Protein AF-A0A2D4JI77-F1 (afdb_monomer_lite)

pLDDT: mean 80.11, std 21.25, range [38.06, 98.5]

Organism: NCBI:txid129467

Secondary structure (DSSP, 8-state):
-PPPPPPPPP--------------------------TT--GGGHHHHHHHHHHHHHHTPPPTTGGGG-SS--HHHHHHHHHHHHHHHHHTT--HHHHHHHHHHHHH-

Structure (mmCIF, N/CA/C/O backbone):
data_AF-A0A2D4JI77-F1
#
_entry.id   AF-A0A2D4JI77-F1
#
loop_
_atom_site.group_PDB
_atom_site.id
_atom_site.type_symbo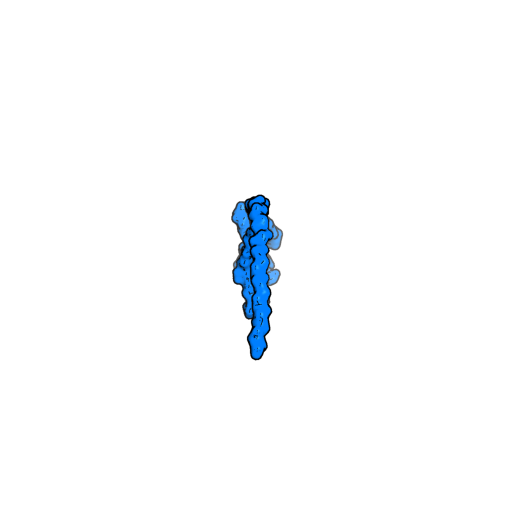l
_atom_site.label_atom_id
_atom_site.label_alt_id
_atom_site.label_comp_id
_atom_site.label_asym_id
_atom_site.label_entity_id
_atom_site.label_seq_id
_atom_site.pdbx_PDB_ins_code
_atom_site.Cartn_x
_atom_site.Cartn_y
_atom_site.Cartn_z
_atom_site.occupancy
_atom_site.B_iso_or_equiv
_atom_site.auth_seq_id
_atom_site.auth_comp_id
_atom_site.auth_asym_id
_atom_site.auth_atom_id
_atom_site.pdbx_PDB_model_num
ATOM 1 N N . SER A 1 1 ? 55.668 15.728 -81.770 1.00 42.06 1 SER A N 1
ATOM 2 C CA . SER A 1 1 ? 56.648 16.671 -81.204 1.00 42.06 1 SER A CA 1
ATOM 3 C C . SER A 1 1 ? 56.294 16.878 -79.742 1.00 42.06 1 SER A C 1
ATOM 5 O O . SER A 1 1 ? 55.214 17.382 -79.463 1.00 42.06 1 SER A O 1
ATOM 7 N N . MET A 1 2 ? 57.091 16.308 -78.834 1.00 47.62 2 MET A N 1
ATOM 8 C CA . MET A 1 2 ? 56.805 16.217 -77.395 1.00 47.62 2 MET A CA 1
ATOM 9 C C . MET A 1 2 ? 57.148 17.535 -76.686 1.00 47.62 2 MET A C 1
ATOM 11 O O . MET A 1 2 ? 58.237 18.067 -76.878 1.00 47.62 2 MET A O 1
ATOM 15 N N . GLY A 1 3 ? 56.218 18.055 -75.879 1.00 53.81 3 GLY A N 1
ATOM 16 C CA . GLY A 1 3 ? 56.403 19.282 -75.101 1.00 53.81 3 GLY A CA 1
ATOM 17 C C . GLY A 1 3 ? 57.449 19.126 -73.993 1.00 53.81 3 GLY A C 1
ATOM 18 O O . GLY A 1 3 ? 57.498 18.110 -73.300 1.00 53.81 3 GLY A O 1
ATOM 19 N N . THR A 1 4 ? 58.291 20.143 -73.831 1.00 53.97 4 THR A N 1
ATOM 20 C CA . THR A 1 4 ? 59.373 20.212 -72.845 1.00 53.97 4 THR A CA 1
ATOM 21 C C . THR A 1 4 ? 58.819 20.478 -71.437 1.00 53.97 4 THR A C 1
ATOM 23 O O . THR A 1 4 ? 58.067 21.427 -71.215 1.00 53.97 4 THR A O 1
ATOM 26 N N . ARG A 1 5 ? 59.168 19.626 -70.460 1.00 51.12 5 ARG A N 1
ATOM 27 C CA . ARG A 1 5 ? 58.792 19.791 -69.042 1.00 51.12 5 ARG A CA 1
ATOM 28 C C . ARG A 1 5 ? 59.751 20.771 -68.350 1.00 51.12 5 ARG A C 1
ATOM 30 O O . ARG A 1 5 ? 60.961 20.657 -68.522 1.00 51.12 5 ARG A O 1
ATOM 37 N N . LYS A 1 6 ? 59.215 21.717 -67.569 1.00 62.09 6 LYS A N 1
ATOM 38 C CA . LYS A 1 6 ? 59.986 22.639 -66.706 1.00 62.09 6 LYS A CA 1
ATOM 39 C C . LYS A 1 6 ? 60.307 21.989 -65.341 1.00 62.09 6 LYS A C 1
ATOM 41 O O . LYS A 1 6 ? 59.539 21.119 -64.926 1.00 62.09 6 LYS A O 1
ATOM 46 N N . PRO A 1 7 ? 61.393 22.383 -64.641 1.00 57.66 7 PRO A N 1
ATOM 47 C CA . PRO A 1 7 ? 61.817 21.758 -63.383 1.00 57.66 7 PRO A CA 1
ATOM 48 C C . PRO A 1 7 ? 60.988 22.247 -62.184 1.00 57.66 7 PRO A C 1
ATOM 50 O O . PRO A 1 7 ? 60.530 23.388 -62.173 1.00 57.66 7 PRO A O 1
ATOM 53 N N . LEU A 1 8 ? 60.821 21.386 -61.176 1.00 49.56 8 LEU A N 1
ATOM 54 C CA . LEU A 1 8 ? 60.133 21.689 -59.915 1.00 49.56 8 LEU A CA 1
ATOM 55 C C . LEU A 1 8 ? 61.035 22.531 -58.997 1.00 49.56 8 LEU A C 1
ATOM 57 O O . LEU A 1 8 ? 62.227 22.251 -58.877 1.00 49.56 8 LEU A O 1
ATOM 61 N N . THR A 1 9 ? 60.469 23.550 -58.351 1.00 61.94 9 THR A N 1
ATOM 62 C CA . THR A 1 9 ? 61.156 24.376 -57.346 1.00 61.94 9 THR A CA 1
ATOM 63 C C . THR A 1 9 ? 61.261 23.642 -56.000 1.00 61.94 9 THR A C 1
ATOM 65 O O . THR A 1 9 ? 60.354 22.872 -55.677 1.00 61.94 9 THR A O 1
ATOM 68 N N . PRO A 1 10 ? 62.318 23.872 -55.196 1.00 46.66 10 PRO A N 1
ATOM 69 C CA . PRO A 1 10 ? 62.451 23.277 -53.865 1.00 46.66 10 PRO A CA 1
ATOM 70 C C . PRO A 1 10 ? 61.354 23.760 -52.905 1.00 46.66 10 PRO A C 1
ATOM 72 O O . PRO A 1 10 ? 60.946 24.919 -52.951 1.00 46.66 10 PRO A O 1
ATOM 75 N N . ILE A 1 11 ? 60.877 22.858 -52.045 1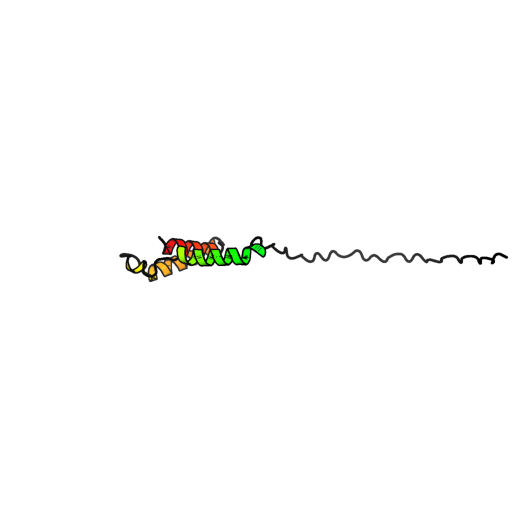.00 53.16 11 ILE A N 1
ATOM 76 C CA . ILE A 1 11 ? 59.955 23.164 -50.946 1.00 53.16 11 ILE A CA 1
ATOM 77 C C . ILE A 1 11 ? 60.797 23.677 -49.774 1.00 53.16 11 ILE A C 1
ATOM 79 O O . ILE A 1 11 ? 61.399 22.881 -49.054 1.00 53.16 11 ILE A O 1
ATOM 83 N N . ASP A 1 12 ? 60.835 24.993 -49.581 1.00 47.41 12 ASP A N 1
ATOM 84 C CA . ASP A 1 12 ? 61.355 25.603 -48.357 1.00 47.41 12 ASP A CA 1
ATOM 85 C C . ASP A 1 12 ? 60.261 25.559 -47.278 1.00 47.41 12 ASP A C 1
ATOM 87 O O . ASP A 1 12 ? 59.450 26.475 -47.148 1.00 47.41 12 ASP A O 1
ATOM 91 N N . ASN A 1 13 ? 60.222 24.467 -46.509 1.00 48.19 13 ASN A N 1
ATOM 92 C CA . ASN A 1 13 ? 59.458 24.398 -45.263 1.00 48.19 13 ASN A CA 1
ATOM 93 C C . ASN A 1 13 ? 60.377 24.797 -44.095 1.00 48.19 13 ASN A C 1
ATOM 95 O O . ASN A 1 13 ? 61.240 23.998 -43.719 1.00 48.19 13 ASN A O 1
ATOM 99 N N . PRO A 1 14 ? 60.208 25.974 -43.470 1.00 44.44 14 PRO A N 1
ATOM 100 C CA . PRO A 1 14 ? 60.835 26.230 -42.182 1.00 44.44 14 PRO A CA 1
ATOM 101 C C . PRO A 1 14 ? 60.161 25.350 -41.116 1.00 44.44 14 PRO A C 1
ATOM 103 O O . PRO A 1 14 ? 58.951 25.428 -40.906 1.00 44.44 14 PRO A O 1
ATOM 106 N N . MET A 1 15 ? 60.946 24.489 -40.456 1.00 46.38 15 MET A N 1
ATOM 107 C CA . MET A 1 15 ? 60.553 23.855 -39.195 1.00 46.38 15 MET A CA 1
ATOM 108 C C . MET A 1 15 ? 60.402 24.954 -38.140 1.00 46.38 15 MET A C 1
ATOM 110 O O . MET A 1 15 ? 61.394 25.368 -37.543 1.00 46.38 15 MET A O 1
ATOM 114 N N . ASP A 1 16 ? 59.173 25.415 -37.913 1.00 41.16 16 ASP A N 1
ATOM 115 C CA . ASP A 1 16 ? 58.822 26.081 -36.664 1.00 41.16 16 ASP A CA 1
ATOM 116 C C . ASP A 1 16 ? 58.409 25.008 -35.652 1.00 41.16 16 ASP A C 1
ATOM 118 O O . ASP A 1 16 ? 57.423 24.281 -35.816 1.00 41.16 16 ASP A O 1
ATOM 122 N N . LEU A 1 17 ? 59.272 24.843 -34.656 1.00 48.84 17 LEU A N 1
ATOM 123 C CA . LEU A 1 17 ? 59.100 23.949 -33.529 1.00 48.84 17 LEU A CA 1
ATOM 124 C C . LEU A 1 17 ? 58.101 24.587 -32.558 1.00 48.84 17 LEU A C 1
ATOM 126 O O . LEU A 1 17 ? 58.243 25.746 -32.192 1.00 48.84 17 LEU A O 1
ATOM 130 N N . SER A 1 18 ? 57.208 23.754 -32.019 1.00 51.75 18 SER A N 1
ATOM 131 C CA . SER A 1 18 ? 56.401 24.014 -30.819 1.00 51.75 18 SER A CA 1
ATOM 132 C C . SER A 1 18 ? 55.015 24.637 -31.033 1.00 51.75 18 SER A C 1
ATOM 134 O O . SER A 1 18 ? 54.659 25.642 -30.421 1.00 51.75 18 SER A O 1
ATOM 136 N N . SER A 1 19 ? 54.160 23.929 -31.777 1.00 50.59 19 SER A N 1
ATOM 137 C CA . SER A 1 19 ? 52.721 23.924 -31.494 1.00 50.59 19 SER A CA 1
ATOM 138 C C . SER A 1 19 ? 52.312 22.537 -31.018 1.00 50.59 19 SER A C 1
ATOM 140 O O . SER A 1 19 ? 52.378 21.549 -31.744 1.00 50.59 19 SER A O 1
ATOM 142 N N . GLY A 1 20 ? 51.945 22.483 -29.750 1.00 38.06 20 GLY A N 1
ATOM 143 C CA . GLY A 1 20 ? 51.521 21.290 -29.048 1.00 38.06 20 GLY A CA 1
ATOM 144 C C . GLY A 1 20 ? 51.360 21.662 -27.591 1.00 38.06 20 GLY A C 1
ATOM 145 O O . GLY A 1 20 ? 52.089 21.164 -26.742 1.00 38.06 20 GLY A O 1
ATOM 146 N N . SER A 1 21 ? 50.469 22.624 -27.322 1.00 47.25 21 SER A N 1
ATOM 147 C CA . SER A 1 21 ? 49.975 22.855 -25.969 1.00 47.25 21 SER A CA 1
ATOM 148 C C . SER A 1 21 ? 49.506 21.498 -25.453 1.00 47.25 21 SER A C 1
ATOM 150 O O . SER A 1 21 ? 48.558 20.923 -25.987 1.00 47.25 21 SER A O 1
ATOM 152 N N . LEU A 1 22 ? 50.268 20.938 -24.514 1.00 41.19 22 LEU A N 1
ATOM 153 C CA . LEU A 1 22 ? 49.941 19.696 -23.841 1.00 41.19 22 LEU A CA 1
ATOM 154 C C . LEU A 1 22 ? 48.605 19.959 -23.158 1.00 41.19 22 LEU A C 1
ATOM 156 O O . LEU A 1 22 ? 48.546 20.727 -22.198 1.00 41.19 22 LEU A O 1
ATOM 160 N N . SER A 1 23 ? 47.539 19.415 -23.740 1.00 44.09 23 SER A N 1
ATOM 161 C CA . SER A 1 23 ? 46.173 19.585 -23.276 1.00 44.09 23 SER A CA 1
ATOM 162 C C . SER A 1 23 ? 46.139 19.294 -21.783 1.00 44.09 23 SER A C 1
ATOM 164 O O . SER A 1 23 ? 46.312 18.144 -21.369 1.00 44.09 23 SER A O 1
ATOM 166 N N . ILE A 1 24 ? 45.949 20.342 -20.981 1.00 48.25 24 ILE A N 1
ATOM 167 C CA . ILE A 1 24 ? 45.508 20.184 -19.603 1.00 48.25 24 ILE A CA 1
ATOM 168 C C . ILE A 1 24 ? 44.266 19.311 -19.698 1.00 48.25 24 ILE A C 1
ATOM 170 O O . ILE A 1 24 ? 43.340 19.637 -20.439 1.00 48.25 24 ILE A O 1
ATOM 174 N N . MET A 1 25 ? 44.314 18.158 -19.038 1.00 45.84 25 MET A N 1
ATOM 175 C CA . MET A 1 25 ? 43.168 17.284 -18.868 1.00 45.84 25 MET A CA 1
ATOM 176 C C . MET A 1 25 ? 42.069 18.120 -18.216 1.00 45.84 25 MET A C 1
ATOM 178 O O . MET A 1 25 ? 42.057 18.290 -16.999 1.00 45.84 25 MET A O 1
ATOM 182 N N . ASP A 1 26 ? 41.165 18.663 -19.026 1.00 48.25 26 ASP A N 1
ATOM 183 C CA . ASP A 1 26 ? 39.836 18.975 -18.546 1.00 48.25 26 ASP A CA 1
ATOM 184 C C . ASP A 1 26 ? 39.165 17.625 -18.336 1.00 48.25 26 ASP A C 1
ATOM 186 O O . ASP A 1 26 ? 38.576 17.028 -19.236 1.00 48.25 26 ASP A O 1
ATOM 190 N N . MET A 1 27 ? 39.359 17.094 -17.133 1.00 49.78 27 MET A N 1
ATOM 191 C CA . MET A 1 27 ? 38.558 16.014 -16.594 1.00 49.78 27 MET A CA 1
ATOM 192 C C . MET A 1 27 ? 37.191 16.615 -16.267 1.00 49.78 27 MET A C 1
ATOM 194 O O . MET A 1 27 ? 36.811 16.740 -15.102 1.00 49.78 27 MET A O 1
ATOM 198 N N . SER A 1 28 ? 36.473 17.045 -17.306 1.00 53.31 28 SER A N 1
ATOM 199 C CA . SER A 1 28 ? 35.040 17.237 -17.216 1.00 53.31 28 SER A CA 1
ATOM 200 C C . SER A 1 28 ? 34.503 15.889 -16.762 1.00 53.31 28 SER A C 1
ATOM 202 O O . SER A 1 28 ? 34.621 14.891 -17.469 1.00 53.31 28 SER A O 1
ATOM 204 N N . ILE A 1 29 ? 34.029 15.850 -15.519 1.00 55.75 29 ILE A N 1
ATOM 205 C CA . ILE A 1 29 ? 33.315 14.717 -14.952 1.00 55.75 29 ILE A CA 1
ATOM 206 C C . ILE A 1 29 ? 32.147 14.498 -15.906 1.00 55.75 29 ILE A C 1
ATOM 208 O O . ILE A 1 29 ? 31.162 15.238 -15.861 1.00 55.75 29 ILE A O 1
ATOM 212 N N . GLU A 1 30 ? 32.283 13.541 -16.824 1.00 57.53 30 GLU A N 1
ATOM 213 C CA . GLU A 1 30 ? 31.141 12.997 -17.532 1.00 57.53 30 GLU A CA 1
ATOM 214 C C . GLU A 1 30 ? 30.240 12.496 -16.417 1.00 57.53 30 GLU A C 1
ATOM 216 O O . GLU A 1 30 ? 30.562 11.532 -15.722 1.00 57.53 30 GLU A O 1
ATOM 221 N N . ALA A 1 31 ? 29.175 13.252 -16.147 1.00 59.22 31 ALA A N 1
ATOM 222 C CA . ALA A 1 31 ? 28.130 12.808 -15.257 1.00 59.22 31 ALA A CA 1
ATOM 223 C C . ALA A 1 31 ? 27.760 11.420 -15.760 1.00 59.22 31 ALA A C 1
ATOM 225 O O . ALA A 1 31 ? 27.275 11.305 -16.887 1.00 59.22 31 ALA A O 1
ATOM 226 N N . GLU A 1 32 ? 28.073 10.387 -14.975 1.00 58.19 32 GLU A N 1
ATOM 227 C CA . GLU A 1 32 ? 27.680 9.022 -15.273 1.00 58.19 32 GLU A CA 1
ATOM 228 C C . GLU A 1 32 ? 26.178 9.078 -15.533 1.00 58.19 32 GLU A C 1
ATOM 230 O O . GLU A 1 32 ? 25.371 9.227 -14.609 1.00 58.19 32 GLU A O 1
ATOM 235 N N . GLN A 1 33 ? 25.789 9.053 -16.809 1.00 60.47 33 GLN A N 1
ATOM 236 C CA . GLN A 1 33 ? 24.398 8.922 -17.178 1.00 60.47 33 GLN A CA 1
ATOM 237 C C . GLN A 1 33 ? 24.035 7.525 -16.726 1.00 60.47 33 GLN A C 1
ATOM 239 O O . GLN A 1 33 ? 24.307 6.539 -17.409 1.00 60.47 33 GLN A O 1
ATOM 244 N N . LYS A 1 34 ? 23.491 7.443 -15.514 1.00 61.22 34 LYS A N 1
ATOM 245 C CA . LYS A 1 34 ? 22.970 6.222 -14.933 1.00 61.22 34 LYS A CA 1
ATOM 246 C C . LYS A 1 34 ? 21.888 5.747 -15.892 1.00 61.22 34 LYS A C 1
ATOM 248 O O . LYS A 1 34 ? 20.779 6.279 -15.878 1.00 61.22 34 LYS A O 1
ATOM 253 N N . ILE A 1 35 ? 22.251 4.830 -16.789 1.00 63.75 35 ILE A N 1
ATOM 254 C CA . ILE A 1 35 ? 21.341 4.271 -17.784 1.00 63.75 35 ILE A CA 1
ATOM 255 C C . ILE A 1 35 ? 20.158 3.736 -16.989 1.00 63.75 35 ILE A C 1
ATOM 257 O O . ILE A 1 35 ? 20.304 2.814 -16.183 1.00 63.75 35 ILE A O 1
ATOM 261 N N . ASN A 1 36 ? 19.001 4.379 -17.145 1.00 68.56 36 ASN A N 1
ATOM 262 C CA . ASN A 1 36 ? 17.797 3.940 -16.472 1.00 68.56 36 ASN A CA 1
ATOM 263 C C . ASN A 1 36 ? 17.378 2.631 -17.137 1.00 68.56 36 ASN A C 1
ATOM 265 O O . ASN A 1 36 ? 16.771 2.641 -18.203 1.00 68.56 36 ASN A O 1
ATOM 269 N N . VAL A 1 37 ? 17.731 1.510 -16.509 1.00 67.00 37 VAL A N 1
ATOM 270 C CA . VAL A 1 37 ? 17.446 0.152 -16.998 1.00 67.00 37 VAL A CA 1
ATOM 271 C C . VAL A 1 37 ? 15.938 -0.074 -17.189 1.00 67.00 37 VAL A C 1
ATOM 273 O O . VAL A 1 37 ? 15.535 -0.942 -17.954 1.00 67.00 37 VAL A O 1
ATOM 276 N N . ASN A 1 38 ? 15.100 0.750 -16.549 1.00 68.50 38 ASN A N 1
ATOM 277 C CA . ASN A 1 38 ? 13.644 0.711 -16.676 1.00 68.50 38 ASN A CA 1
ATOM 278 C C . ASN A 1 38 ? 13.120 1.489 -17.896 1.00 68.50 38 ASN A C 1
ATOM 280 O O . ASN A 1 38 ? 11.929 1.431 -18.194 1.00 68.50 38 ASN A O 1
ATOM 284 N N . HIS A 1 39 ? 13.974 2.227 -18.608 1.00 74.62 39 HIS A N 1
ATOM 285 C CA . HIS A 1 39 ? 13.600 2.925 -19.832 1.00 74.62 39 HIS A CA 1
ATOM 286 C C . HIS A 1 39 ? 13.741 1.984 -21.033 1.00 74.62 39 HIS A C 1
ATOM 288 O O . HIS A 1 39 ? 14.727 2.025 -21.773 1.00 74.62 39 HIS A O 1
ATOM 294 N N . VAL A 1 40 ? 12.737 1.126 -21.215 1.00 82.56 40 VAL A N 1
ATOM 295 C CA . VAL A 1 40 ? 12.653 0.218 -22.363 1.00 82.56 40 VAL A CA 1
ATOM 296 C C . VAL A 1 40 ? 11.450 0.622 -23.220 1.00 82.56 40 VAL A C 1
ATOM 298 O O . VAL A 1 40 ? 10.325 0.260 -22.874 1.00 82.56 40 VAL A O 1
ATOM 301 N N . PRO A 1 41 ? 11.657 1.403 -24.301 1.00 84.94 41 PRO A N 1
ATOM 302 C CA . PRO A 1 41 ? 10.576 2.055 -25.043 1.00 84.94 41 PRO A CA 1
ATOM 303 C C . PRO A 1 41 ? 9.555 1.067 -25.610 1.00 84.94 41 PRO A C 1
ATOM 305 O O . PRO A 1 41 ? 8.363 1.363 -25.623 1.00 84.94 41 PRO A O 1
ATOM 308 N N . ASP A 1 42 ? 10.011 -0.128 -25.981 1.00 90.62 42 ASP A N 1
ATOM 309 C CA . ASP A 1 42 ? 9.180 -1.172 -26.581 1.00 90.62 42 ASP A CA 1
ATOM 310 C C . ASP A 1 42 ? 8.116 -1.732 -25.622 1.00 90.62 42 ASP A C 1
ATOM 312 O O . ASP A 1 42 ? 7.083 -2.213 -26.074 1.00 90.62 42 ASP A O 1
ATOM 316 N N . TYR A 1 43 ? 8.338 -1.654 -24.303 1.00 91.44 43 TYR A N 1
ATOM 317 C CA . TYR A 1 43 ? 7.423 -2.215 -23.299 1.00 91.44 43 TYR A CA 1
ATOM 318 C C . TYR A 1 43 ? 6.622 -1.159 -22.544 1.00 91.44 43 TYR A C 1
ATOM 320 O O . TYR A 1 43 ? 5.856 -1.514 -21.651 1.00 91.44 43 TYR A O 1
ATOM 328 N N . ILE A 1 44 ? 6.784 0.131 -22.857 1.00 92.12 44 ILE A N 1
ATOM 329 C CA . ILE A 1 44 ? 6.146 1.210 -22.092 1.00 92.12 44 ILE A CA 1
ATOM 330 C C . ILE A 1 44 ? 4.625 1.008 -22.029 1.00 92.12 44 ILE A C 1
ATOM 332 O O . ILE A 1 44 ? 4.053 1.016 -20.939 1.00 92.12 44 ILE A O 1
ATOM 336 N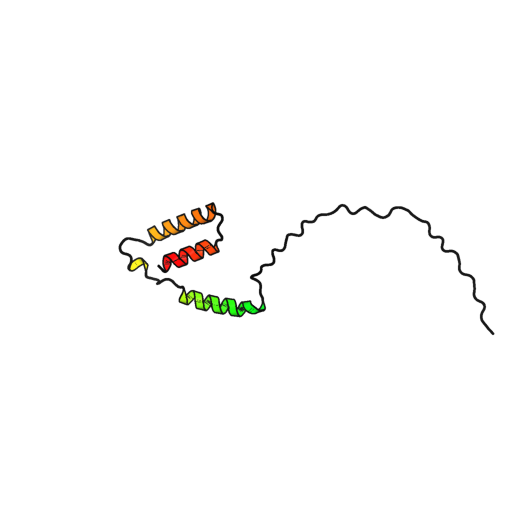 N . GLU A 1 45 ? 3.974 0.777 -23.170 1.00 94.25 45 GLU A N 1
ATOM 337 C CA . GLU A 1 45 ? 2.517 0.596 -23.235 1.00 94.25 45 GLU A CA 1
ATOM 338 C C . GLU A 1 45 ? 2.046 -0.641 -22.460 1.00 94.25 45 GLU A C 1
ATOM 340 O O . GLU A 1 45 ? 1.091 -0.558 -21.682 1.00 94.25 45 GLU A O 1
ATOM 345 N N . ASP A 1 46 ? 2.746 -1.766 -22.617 1.00 95.38 46 ASP A N 1
ATOM 346 C CA . ASP A 1 46 ? 2.416 -3.024 -21.946 1.00 95.38 46 ASP A CA 1
ATOM 347 C C . ASP A 1 46 ? 2.609 -2.931 -20.431 1.00 95.38 46 ASP A C 1
ATOM 349 O O . ASP A 1 46 ? 1.745 -3.370 -19.666 1.00 95.38 46 ASP A O 1
ATOM 353 N N . ILE A 1 47 ? 3.702 -2.303 -19.984 1.00 94.06 47 ILE A N 1
ATOM 354 C CA . ILE A 1 47 ? 3.973 -2.042 -18.568 1.00 94.06 47 ILE A CA 1
ATOM 355 C C . ILE A 1 47 ? 2.876 -1.147 -17.997 1.00 94.06 47 ILE A C 1
ATOM 357 O O . I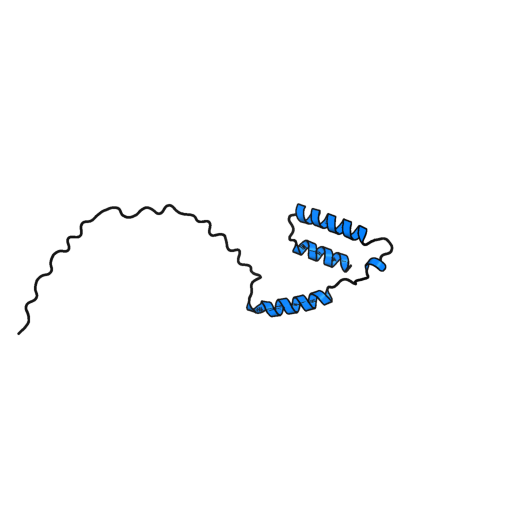LE A 1 47 ? 2.291 -1.491 -16.970 1.00 94.06 47 ILE A O 1
ATOM 361 N N . TYR A 1 48 ? 2.543 -0.032 -18.656 1.00 94.38 48 TYR A N 1
ATOM 362 C CA . TYR A 1 48 ? 1.481 0.855 -18.180 1.00 94.38 48 TYR A CA 1
ATOM 363 C C . TYR A 1 48 ? 0.138 0.134 -18.096 1.00 94.38 48 TYR A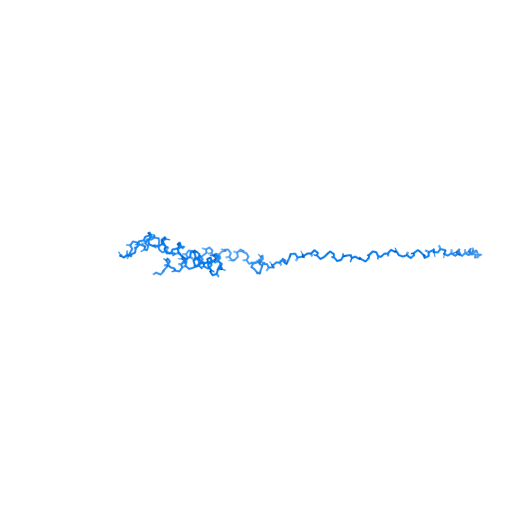 C 1
ATOM 365 O O . TYR A 1 48 ? -0.540 0.224 -17.070 1.00 94.38 48 TYR A O 1
ATOM 373 N N . LYS A 1 49 ? -0.241 -0.613 -19.136 1.00 96.75 49 LYS A N 1
ATOM 374 C CA . LYS A 1 49 ? -1.481 -1.392 -19.141 1.00 96.75 49 LYS A CA 1
ATOM 375 C C . LYS A 1 49 ? -1.512 -2.390 -17.983 1.00 96.75 49 LYS A C 1
ATOM 377 O O . LYS A 1 49 ? -2.485 -2.416 -17.229 1.00 96.75 49 LYS A O 1
ATOM 382 N N . TYR A 1 50 ? -0.437 -3.154 -17.801 1.00 96.31 50 TYR A N 1
ATOM 383 C CA . TYR A 1 50 ? -0.314 -4.116 -16.712 1.00 96.31 50 TYR A CA 1
ATOM 384 C C . TYR A 1 50 ? -0.412 -3.445 -15.335 1.00 96.31 50 TYR A C 1
ATOM 386 O O . TYR A 1 50 ? -1.172 -3.904 -14.481 1.00 96.31 50 TYR A O 1
ATOM 394 N N . LEU A 1 51 ? 0.289 -2.328 -15.121 1.00 95.44 51 LEU A N 1
ATOM 395 C CA . LEU A 1 51 ? 0.241 -1.588 -13.859 1.00 95.44 51 LEU A CA 1
ATOM 396 C C . LEU A 1 51 ? -1.179 -1.100 -13.548 1.00 95.44 51 LEU A C 1
ATOM 398 O O . LEU A 1 51 ? -1.648 -1.300 -12.429 1.00 95.44 51 LEU A O 1
ATOM 402 N N . ARG A 1 52 ? -1.912 -0.571 -14.536 1.00 96.44 52 ARG A N 1
ATOM 403 C CA . ARG A 1 52 ? -3.315 -0.151 -14.349 1.00 96.44 52 ARG A CA 1
ATOM 404 C C . ARG A 1 52 ? -4.240 -1.312 -13.990 1.00 96.44 52 ARG A C 1
ATOM 406 O O . ARG A 1 52 ? -5.137 -1.148 -13.163 1.00 96.44 52 ARG A O 1
ATOM 413 N N . GLU A 1 53 ? -4.033 -2.490 -14.574 1.00 97.56 53 GLU A N 1
ATOM 414 C CA . GLU A 1 53 ? -4.780 -3.693 -14.190 1.00 97.56 53 GLU A CA 1
ATOM 415 C C . GLU A 1 53 ? -4.445 -4.140 -12.758 1.00 97.56 53 GLU A C 1
ATOM 417 O O . GLU A 1 53 ? -5.334 -4.520 -11.986 1.00 97.56 53 GLU A O 1
ATOM 422 N N . MET A 1 54 ? -3.164 -4.088 -12.388 1.00 96.81 54 MET A N 1
ATOM 423 C CA . MET A 1 54 ? -2.685 -4.491 -11.068 1.00 96.81 54 MET A CA 1
ATOM 424 C C . MET A 1 54 ? -3.111 -3.530 -9.959 1.00 96.81 54 MET A C 1
ATOM 426 O O . MET A 1 54 ? -3.449 -3.996 -8.873 1.00 96.81 54 MET A O 1
ATOM 430 N N . GLU A 1 55 ? -3.187 -2.225 -10.223 1.00 94.94 55 GLU A N 1
ATOM 431 C CA . GLU A 1 55 ? -3.708 -1.221 -9.283 1.00 94.94 55 GLU A CA 1
ATOM 432 C C . GLU A 1 55 ? -5.103 -1.589 -8.768 1.00 94.94 55 GLU A C 1
ATOM 434 O O . GLU A 1 55 ? -5.392 -1.458 -7.578 1.00 94.94 55 GLU A O 1
ATOM 439 N N . VAL A 1 56 ? -5.971 -2.091 -9.650 1.00 95.06 56 VAL A N 1
ATOM 440 C CA . VAL A 1 56 ? -7.332 -2.502 -9.281 1.00 95.06 56 VAL A CA 1
ATOM 441 C C . VAL A 1 56 ? -7.310 -3.786 -8.452 1.00 95.06 56 VAL A C 1
ATOM 443 O O . VAL A 1 56 ? -8.004 -3.874 -7.438 1.00 95.06 56 VAL A O 1
ATOM 446 N N . LYS A 1 57 ? -6.497 -4.774 -8.849 1.00 93.81 57 LYS A N 1
ATOM 447 C CA . LYS A 1 57 ? -6.377 -6.072 -8.154 1.00 93.81 57 LYS A CA 1
ATOM 448 C C . LYS A 1 57 ? -5.743 -5.940 -6.766 1.00 93.81 57 LYS A C 1
ATOM 450 O O . LYS A 1 57 ? -6.126 -6.656 -5.844 1.00 93.81 57 LYS A O 1
ATOM 455 N N . CYS A 1 58 ? -4.797 -5.018 -6.610 1.00 92.56 58 CYS A N 1
ATOM 456 C CA . CYS A 1 58 ? -4.057 -4.768 -5.372 1.00 92.56 58 CYS A CA 1
ATOM 457 C C . CYS A 1 58 ? -4.656 -3.629 -4.532 1.00 92.56 58 CYS A C 1
ATOM 459 O O . CYS A 1 58 ? -3.993 -3.113 -3.630 1.00 92.56 58 CYS A O 1
ATOM 461 N N . LYS A 1 59 ? -5.900 -3.220 -4.803 1.00 94.00 59 LYS A N 1
ATOM 462 C CA . LYS A 1 59 ? -6.560 -2.155 -4.050 1.00 94.00 59 LYS A CA 1
ATOM 463 C C . LYS A 1 59 ? -7.053 -2.665 -2.686 1.00 94.00 59 LYS A C 1
ATOM 465 O O . LYS A 1 59 ? -7.771 -3.668 -2.639 1.00 94.00 59 LYS A O 1
ATOM 470 N N . PRO A 1 60 ? -6.747 -1.976 -1.572 1.00 93.62 60 PRO A N 1
ATOM 471 C CA . PRO A 1 60 ? -7.318 -2.316 -0.274 1.00 93.62 60 PRO A CA 1
ATOM 472 C C . PRO A 1 60 ? -8.833 -2.060 -0.240 1.00 93.62 60 PRO A C 1
ATOM 474 O O . PRO A 1 60 ? -9.379 -1.234 -0.981 1.00 93.62 60 PRO A O 1
ATOM 477 N N . LYS A 1 61 ? -9.548 -2.765 0.643 1.00 93.94 61 LYS A N 1
ATOM 478 C CA . LYS A 1 61 ? -11.004 -2.598 0.788 1.00 93.94 61 LYS A CA 1
ATOM 479 C C . LYS A 1 61 ? -11.296 -1.224 1.399 1.00 93.94 61 LYS A C 1
ATOM 481 O O . LYS A 1 61 ? -10.994 -1.011 2.560 1.00 93.94 61 LYS A O 1
ATOM 486 N N . VAL A 1 62 ? -11.975 -0.330 0.677 1.00 90.56 62 VAL A N 1
ATOM 487 C CA . VAL A 1 62 ? -12.226 1.079 1.083 1.00 90.56 62 VAL A CA 1
ATOM 488 C C . VAL A 1 62 ? -12.805 1.243 2.504 1.00 90.56 62 VAL A C 1
ATOM 490 O O . VAL A 1 62 ? -12.594 2.262 3.149 1.00 90.56 62 VAL A O 1
ATOM 493 N N . GLY A 1 63 ? -13.527 0.243 3.018 1.00 91.50 63 GLY A N 1
ATOM 494 C CA . GLY A 1 63 ? -14.098 0.246 4.367 1.00 91.50 63 GLY A CA 1
ATOM 495 C C . GLY A 1 63 ? -13.432 -0.704 5.364 1.00 91.50 63 GLY A C 1
ATOM 496 O O . GLY A 1 63 ? -14.095 -1.051 6.340 1.00 91.50 63 GLY A O 1
ATOM 497 N N . TYR A 1 64 ? -12.201 -1.180 5.132 1.00 94.31 64 TYR A N 1
ATOM 498 C CA . TYR A 1 64 ? -11.569 -2.183 6.004 1.00 94.31 64 TYR A CA 1
ATOM 499 C C . TYR A 1 64 ? -11.487 -1.704 7.460 1.00 94.31 64 TYR A C 1
ATOM 501 O O . TYR A 1 64 ? -11.807 -2.468 8.365 1.00 94.31 64 TYR A O 1
ATOM 509 N N . MET A 1 65 ? -11.200 -0.415 7.678 1.00 95.75 65 MET A N 1
ATOM 510 C CA . MET A 1 65 ? -11.089 0.167 9.018 1.00 95.75 65 MET A CA 1
ATOM 511 C C . MET A 1 65 ? -12.404 0.113 9.810 1.00 95.75 65 MET A C 1
ATOM 513 O O . MET A 1 65 ? -12.386 0.069 11.030 1.00 95.75 65 MET A O 1
ATOM 517 N N . LYS A 1 66 ? -13.568 0.048 9.145 1.00 93.50 66 LYS A N 1
ATOM 518 C CA . LYS A 1 66 ? -14.865 -0.099 9.838 1.00 93.50 66 LYS A CA 1
ATOM 519 C C . LYS A 1 66 ? -15.060 -1.486 10.457 1.00 93.50 66 LYS A C 1
ATOM 521 O O . LYS A 1 66 ? -15.953 -1.657 11.276 1.00 93.50 66 LYS A O 1
ATOM 526 N N . LYS A 1 67 ? -14.292 -2.484 10.008 1.00 92.75 67 LYS A N 1
ATOM 527 C CA . LYS A 1 67 ? -14.347 -3.865 10.511 1.00 92.75 67 LYS A CA 1
ATOM 528 C C . LYS A 1 67 ? -13.343 -4.125 11.628 1.00 92.75 67 LYS A C 1
ATOM 530 O O . LYS A 1 67 ? -13.371 -5.203 12.209 1.00 92.75 67 LYS A O 1
ATOM 535 N N . GLN A 1 68 ? -12.454 -3.173 11.879 1.00 94.75 68 GLN A N 1
ATOM 536 C CA . GLN A 1 6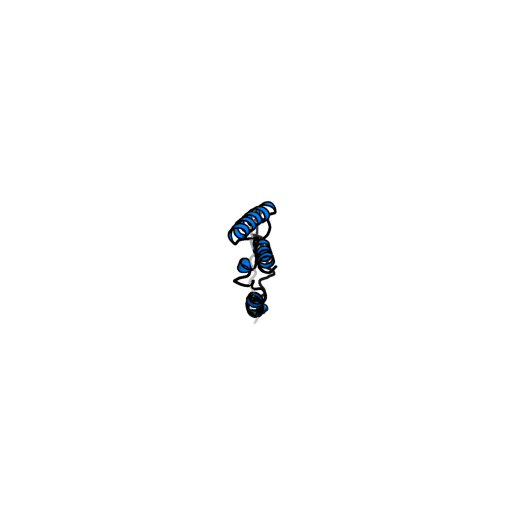8 ? -11.422 -3.281 12.889 1.00 94.75 68 GLN A CA 1
ATOM 537 C C . GLN A 1 68 ? -11.979 -2.764 14.225 1.00 94.75 68 GLN A C 1
ATOM 539 O O . GLN A 1 68 ? -12.350 -1.593 14.292 1.00 94.75 68 GLN A O 1
ATOM 544 N N . PRO A 1 69 ? -12.097 -3.607 15.267 1.00 93.88 69 PRO A N 1
ATOM 545 C CA . PRO A 1 69 ? -12.708 -3.200 16.534 1.00 93.88 69 PRO A CA 1
ATOM 546 C C . PRO A 1 69 ? -11.792 -2.311 17.386 1.00 93.88 69 PRO A C 1
ATOM 548 O O . PRO A 1 69 ? -12.286 -1.426 18.080 1.00 93.88 69 PRO A O 1
ATOM 551 N N . ASP A 1 70 ? -10.474 -2.515 17.297 1.00 96.12 70 ASP A N 1
ATOM 552 C CA . ASP A 1 70 ? -9.508 -1.948 18.249 1.00 96.12 70 ASP A CA 1
ATOM 553 C C . ASP A 1 70 ? -8.593 -0.873 17.644 1.00 96.12 70 ASP A C 1
ATOM 555 O O . ASP A 1 70 ? -7.875 -0.186 18.369 1.00 96.12 70 ASP A O 1
ATOM 559 N N . ILE A 1 71 ? -8.605 -0.713 16.316 1.00 96.69 71 ILE A N 1
ATOM 560 C CA . ILE A 1 71 ? -7.740 0.238 15.609 1.00 96.69 71 ILE A CA 1
ATOM 561 C C . ILE A 1 71 ? -8.544 1.268 14.820 1.00 96.69 71 ILE A C 1
ATOM 563 O O . ILE A 1 71 ? -9.649 1.014 14.346 1.00 96.69 71 ILE A O 1
ATOM 567 N N . THR A 1 72 ? -7.969 2.463 14.681 1.00 96.75 72 THR A N 1
ATOM 568 C CA . THR A 1 72 ? -8.617 3.615 14.040 1.00 96.75 72 THR A CA 1
ATOM 569 C C . THR A 1 72 ? -7.775 4.174 12.896 1.00 96.75 72 THR A C 1
ATOM 571 O O . THR A 1 72 ? -6.562 3.972 12.831 1.00 96.75 72 THR A O 1
ATOM 574 N N . ASN A 1 73 ? -8.397 4.974 12.022 1.00 96.62 73 ASN A N 1
ATOM 575 C CA . ASN A 1 73 ? -7.673 5.713 10.979 1.00 96.62 73 ASN A CA 1
ATOM 576 C C . ASN A 1 73 ? -6.565 6.614 11.551 1.00 96.62 73 ASN A C 1
ATOM 578 O O . ASN A 1 73 ? -5.539 6.793 10.903 1.00 96.62 73 ASN A O 1
ATOM 582 N N . ASN A 1 74 ? -6.748 7.151 12.763 1.00 97.81 74 ASN A N 1
ATOM 583 C CA . ASN A 1 74 ? -5.736 7.974 13.420 1.00 97.81 74 ASN A CA 1
ATOM 584 C C . ASN A 1 74 ? -4.508 7.147 13.833 1.00 97.81 74 ASN A C 1
ATOM 586 O O . ASN A 1 74 ? -3.382 7.565 13.598 1.00 97.81 74 ASN A O 1
ATOM 590 N N . MET A 1 75 ? -4.715 5.943 14.378 1.00 98.00 75 MET A N 1
ATOM 591 C CA . MET A 1 75 ? -3.613 5.024 14.701 1.00 98.00 75 MET A CA 1
ATOM 592 C C . MET A 1 75 ? -2.837 4.611 13.448 1.00 98.00 75 MET A C 1
ATOM 594 O O . MET A 1 75 ? -1.611 4.572 13.471 1.00 98.00 75 MET A O 1
ATOM 598 N N . ARG A 1 76 ? -3.538 4.380 12.329 1.00 97.75 76 ARG A N 1
ATOM 599 C CA . ARG A 1 76 ? -2.892 4.157 11.028 1.00 97.75 76 ARG A CA 1
ATOM 600 C C . ARG A 1 76 ? -2.054 5.362 10.594 1.00 97.75 76 ARG A C 1
ATOM 602 O O . ARG A 1 76 ? -0.955 5.165 10.098 1.00 97.75 76 ARG A O 1
ATOM 609 N N . ALA A 1 77 ? -2.565 6.584 10.739 1.00 98.12 77 ALA A N 1
ATOM 610 C CA . ALA A 1 77 ? -1.817 7.785 10.369 1.00 98.12 77 ALA A CA 1
ATOM 611 C C . ALA A 1 77 ? -0.508 7.896 11.166 1.00 98.12 77 ALA A C 1
ATOM 613 O O . ALA A 1 77 ? 0.538 8.092 10.560 1.00 98.12 77 ALA A O 1
ATOM 614 N N . ILE A 1 78 ? -0.562 7.653 12.481 1.00 98.50 78 ILE A N 1
ATOM 615 C CA . ILE A 1 78 ? 0.622 7.614 13.356 1.00 98.50 78 ILE A CA 1
ATOM 616 C C . ILE A 1 78 ? 1.611 6.528 12.906 1.00 98.50 78 ILE A C 1
ATOM 618 O O . ILE A 1 78 ? 2.810 6.771 12.846 1.00 98.50 78 ILE A O 1
ATOM 622 N N . LEU A 1 79 ? 1.123 5.333 12.553 1.00 98.25 79 LEU A N 1
ATOM 623 C CA . LEU A 1 79 ? 1.980 4.255 12.051 1.00 98.25 79 LEU A CA 1
ATOM 624 C C . LEU A 1 79 ? 2.685 4.639 10.743 1.00 98.25 79 LEU A C 1
ATOM 626 O O . LEU A 1 79 ? 3.865 4.350 10.580 1.00 98.25 79 LEU A O 1
ATOM 630 N N . VAL A 1 80 ? 1.966 5.254 9.801 1.00 98.38 80 VAL A N 1
ATOM 631 C CA . VAL A 1 80 ? 2.538 5.654 8.506 1.00 98.38 80 VAL A CA 1
ATOM 632 C C . VAL A 1 80 ? 3.565 6.770 8.680 1.00 98.38 80 VAL A C 1
ATOM 634 O O . VAL A 1 80 ? 4.604 6.713 8.036 1.00 98.38 80 VAL A O 1
ATOM 637 N N . ASP A 1 81 ? 3.300 7.732 9.561 1.00 98.44 81 ASP A N 1
ATOM 638 C CA . ASP A 1 81 ? 4.243 8.796 9.924 1.00 98.44 81 ASP A CA 1
ATOM 639 C C . ASP A 1 81 ? 5.548 8.208 10.483 1.00 98.44 81 ASP A C 1
ATOM 641 O O . ASP A 1 81 ? 6.629 8.465 9.962 1.00 98.44 81 ASP A O 1
ATOM 645 N N . TRP A 1 82 ? 5.438 7.264 11.423 1.00 98.44 82 TRP A N 1
ATOM 646 C CA . TRP A 1 82 ? 6.599 6.537 11.936 1.00 98.44 82 TRP A CA 1
ATOM 647 C C . TRP A 1 82 ? 7.350 5.747 10.847 1.00 98.44 82 TRP A C 1
ATOM 649 O O . TRP A 1 82 ? 8.579 5.708 10.838 1.00 98.44 82 TRP A O 1
ATOM 659 N N . LEU A 1 83 ? 6.645 5.128 9.892 1.00 98.50 83 LEU A N 1
ATOM 660 C CA . LEU A 1 83 ? 7.291 4.425 8.775 1.00 98.50 83 LEU A CA 1
ATOM 661 C C . LEU A 1 83 ? 8.063 5.365 7.839 1.00 98.50 83 LEU A C 1
ATOM 663 O O . LEU A 1 83 ? 9.026 4.913 7.216 1.00 98.50 83 LEU A O 1
ATOM 667 N N . VAL A 1 84 ? 7.662 6.636 7.729 1.00 98.31 84 VAL A N 1
ATOM 668 C CA . VAL A 1 84 ? 8.430 7.650 6.991 1.00 98.31 84 VAL A CA 1
ATOM 669 C C . VAL A 1 84 ? 9.764 7.881 7.692 1.00 98.31 84 VAL A C 1
ATOM 671 O O . VAL A 1 84 ? 10.799 7.729 7.047 1.00 98.31 84 VAL A O 1
ATOM 674 N N . GLU A 1 85 ? 9.753 8.129 9.004 1.00 98.25 85 GLU A N 1
ATOM 675 C CA . GLU A 1 85 ? 10.978 8.324 9.797 1.00 98.25 85 GLU A CA 1
ATOM 676 C C . GLU A 1 85 ? 11.923 7.119 9.687 1.00 98.25 85 GLU A C 1
ATOM 678 O O . GLU A 1 85 ? 13.119 7.266 9.436 1.00 98.25 85 GLU A O 1
ATOM 683 N N . VAL A 1 86 ? 11.382 5.900 9.796 1.00 98.44 86 VAL A N 1
ATOM 684 C CA . VAL A 1 86 ? 12.160 4.665 9.604 1.00 98.44 86 VAL A CA 1
ATOM 685 C C . VAL A 1 86 ? 12.735 4.590 8.188 1.00 98.44 86 VAL A C 1
ATOM 687 O O . VAL A 1 86 ? 13.895 4.220 8.007 1.00 98.44 86 VAL A O 1
ATOM 690 N N . GLY A 1 87 ? 11.947 4.927 7.168 1.00 98.12 87 GLY A N 1
ATOM 691 C CA . GLY A 1 87 ? 12.408 4.941 5.782 1.00 98.12 87 GLY A CA 1
ATOM 692 C C . GLY A 1 87 ? 13.574 5.904 5.559 1.00 98.12 87 GLY A C 1
ATOM 693 O O . GLY A 1 87 ? 14.530 5.545 4.867 1.00 98.12 87 GLY A O 1
ATOM 694 N N . GLU A 1 88 ? 13.520 7.084 6.173 1.00 97.75 88 GLU A N 1
ATOM 695 C CA . GLU A 1 88 ? 14.574 8.099 6.111 1.00 97.75 88 GLU A CA 1
ATOM 696 C C . GLU A 1 88 ? 15.847 7.652 6.839 1.00 97.75 88 GLU A C 1
ATOM 698 O O . GLU A 1 88 ? 16.933 7.718 6.254 1.00 97.75 88 GLU A O 1
ATOM 703 N N . GLU A 1 89 ? 15.718 7.118 8.058 1.00 98.25 89 GLU A N 1
ATOM 704 C CA . GLU A 1 89 ? 16.843 6.629 8.869 1.00 98.25 89 GLU A CA 1
ATOM 705 C C . GLU A 1 89 ? 17.660 5.563 8.120 1.00 98.25 89 GLU A C 1
ATOM 707 O O . GLU A 1 89 ? 18.891 5.622 8.047 1.00 98.25 89 GLU A O 1
ATOM 712 N N . TYR A 1 90 ? 16.973 4.616 7.474 1.00 97.94 90 TYR A N 1
ATOM 713 C CA . TYR A 1 90 ? 17.611 3.548 6.699 1.00 97.94 90 TYR A CA 1
ATOM 714 C C . TYR A 1 90 ? 17.852 3.903 5.225 1.00 97.94 90 TYR A C 1
ATOM 716 O O . TYR A 1 90 ? 18.336 3.057 4.467 1.00 97.94 90 TYR A O 1
ATOM 724 N N . LYS A 1 91 ? 17.551 5.140 4.804 1.00 97.19 91 LYS A N 1
ATOM 725 C CA . LYS A 1 91 ? 17.723 5.632 3.423 1.00 97.19 91 LYS A CA 1
ATOM 726 C C . LYS A 1 91 ? 17.058 4.725 2.378 1.00 97.19 91 LYS A C 1
ATOM 728 O O . LYS A 1 91 ? 17.629 4.434 1.321 1.00 97.19 91 LYS A O 1
ATOM 733 N N . LEU A 1 92 ? 15.858 4.243 2.688 1.00 97.25 92 LEU A N 1
ATOM 734 C CA . LEU A 1 92 ? 15.077 3.391 1.797 1.00 97.25 92 LEU A CA 1
ATOM 735 C C . LEU A 1 92 ? 14.505 4.196 0.623 1.00 97.25 92 LEU A C 1
ATOM 737 O O . LEU A 1 92 ? 14.377 5.416 0.668 1.00 97.25 92 LEU A O 1
ATOM 741 N N . GLN A 1 93 ? 14.146 3.497 -0.454 1.00 96.62 93 GLN A N 1
ATOM 742 C CA . GLN A 1 93 ? 13.455 4.121 -1.580 1.00 96.62 93 GLN A CA 1
ATOM 743 C C . GLN A 1 93 ? 12.011 4.460 -1.199 1.00 96.62 93 GLN A C 1
ATOM 745 O O . GLN A 1 93 ? 11.347 3.681 -0.513 1.00 96.62 93 GLN A O 1
ATOM 750 N N . ASN A 1 94 ? 11.484 5.561 -1.740 1.00 96.12 94 ASN A N 1
ATOM 751 C CA . ASN A 1 94 ? 10.073 5.923 -1.569 1.00 96.12 94 ASN A CA 1
ATOM 752 C C . ASN A 1 94 ? 9.144 4.788 -2.020 1.00 96.12 94 ASN A C 1
ATOM 754 O O . ASN A 1 94 ? 8.107 4.553 -1.406 1.00 96.12 94 ASN A O 1
ATOM 758 N N . GLU A 1 95 ? 9.518 4.052 -3.067 1.00 96.56 95 GLU A N 1
ATOM 759 C CA . GLU A 1 95 ? 8.779 2.879 -3.547 1.00 96.56 95 GLU A CA 1
ATOM 760 C C . GLU A 1 95 ? 8.582 1.827 -2.444 1.00 96.56 95 GLU A C 1
ATOM 762 O O . GLU A 1 95 ? 7.485 1.287 -2.301 1.00 96.56 95 GLU A O 1
ATOM 767 N N . THR A 1 96 ? 9.592 1.599 -1.598 1.00 97.75 96 THR A N 1
ATOM 768 C CA . THR A 1 96 ? 9.513 0.664 -0.466 1.00 97.75 96 THR A CA 1
ATOM 769 C C . THR A 1 96 ? 8.447 1.090 0.543 1.00 97.75 96 THR A C 1
ATOM 771 O O . THR A 1 96 ? 7.666 0.249 0.988 1.00 97.75 96 THR A O 1
ATOM 774 N N . LEU A 1 97 ? 8.361 2.386 0.865 1.00 98.06 97 LEU A N 1
ATOM 775 C CA . LEU A 1 97 ? 7.323 2.921 1.752 1.00 98.06 97 LEU A CA 1
ATOM 776 C C . LEU A 1 97 ? 5.923 2.711 1.157 1.00 98.06 97 LEU A C 1
ATOM 778 O O . LEU A 1 97 ? 5.030 2.210 1.840 1.00 98.06 97 LEU A O 1
ATOM 782 N N . HIS A 1 98 ? 5.732 3.038 -0.125 1.00 97.56 98 HIS A N 1
ATOM 783 C CA . HIS A 1 98 ? 4.438 2.867 -0.795 1.00 97.56 98 HIS A CA 1
ATOM 784 C C . HIS A 1 98 ? 3.998 1.396 -0.821 1.00 97.56 98 HIS A C 1
ATOM 786 O O . HIS A 1 98 ? 2.825 1.097 -0.582 1.00 97.56 98 HIS A O 1
ATOM 792 N N . LEU A 1 99 ? 4.935 0.472 -1.059 1.00 97.62 99 LEU A N 1
ATOM 793 C CA . LEU A 1 99 ? 4.673 -0.966 -1.001 1.00 97.62 99 LEU A CA 1
ATOM 794 C C . LEU A 1 99 ? 4.317 -1.423 0.417 1.00 97.62 99 LEU A C 1
ATOM 796 O O . LEU A 1 99 ? 3.333 -2.142 0.585 1.00 97.62 99 LEU A O 1
ATOM 800 N N . ALA A 1 100 ? 5.055 -0.979 1.437 1.00 98.06 100 ALA A N 1
ATOM 801 C CA . ALA A 1 100 ? 4.769 -1.317 2.831 1.00 98.06 100 ALA A CA 1
ATOM 802 C C . ALA A 1 100 ? 3.361 -0.863 3.248 1.00 98.06 100 ALA A C 1
ATOM 804 O O . ALA A 1 100 ? 2.594 -1.660 3.790 1.00 98.06 100 ALA A O 1
ATOM 805 N N . VAL A 1 101 ? 2.977 0.376 2.920 1.00 97.88 101 VAL A N 1
ATOM 806 C CA . VAL A 1 101 ? 1.624 0.891 3.190 1.00 97.88 101 VAL A CA 1
ATOM 807 C C . VAL A 1 101 ? 0.563 0.100 2.417 1.00 97.88 101 VAL A C 1
ATOM 809 O O . VAL A 1 101 ? -0.466 -0.250 2.995 1.00 97.88 101 VAL A O 1
ATOM 812 N N . ASN A 1 102 ? 0.811 -0.251 1.146 1.00 97.06 102 ASN A N 1
ATOM 813 C CA . ASN A 1 102 ? -0.109 -1.104 0.383 1.00 97.06 102 ASN A CA 1
ATOM 814 C C . ASN A 1 102 ? -0.307 -2.473 1.047 1.00 97.06 102 ASN A C 1
ATOM 816 O O . ASN A 1 102 ? -1.434 -2.968 1.085 1.00 97.06 102 ASN A O 1
ATOM 820 N N . TYR A 1 103 ? 0.759 -3.081 1.571 1.00 97.31 103 TYR A N 1
ATOM 821 C CA . TYR A 1 103 ? 0.671 -4.360 2.272 1.00 97.31 103 TYR A CA 1
ATOM 822 C C . TYR A 1 103 ? -0.095 -4.246 3.588 1.00 97.31 103 TYR A C 1
ATOM 824 O O . TYR A 1 103 ? -0.971 -5.074 3.831 1.00 97.31 103 TYR A O 1
ATOM 832 N N . ILE A 1 104 ? 0.165 -3.206 4.382 1.00 97.00 104 ILE A N 1
ATOM 833 C CA . ILE A 1 104 ? -0.550 -2.951 5.641 1.00 97.00 104 ILE A CA 1
ATOM 834 C C . ILE A 1 104 ? -2.049 -2.757 5.392 1.00 97.00 104 ILE A C 1
ATOM 836 O O . ILE A 1 104 ? -2.858 -3.372 6.071 1.00 97.00 104 ILE A O 1
ATOM 840 N N . ASP A 1 105 ? -2.439 -1.954 4.400 1.00 96.19 105 ASP A N 1
ATOM 841 C CA . ASP A 1 105 ? -3.858 -1.670 4.131 1.00 96.19 105 ASP A CA 1
ATOM 842 C C . ASP A 1 105 ? -4.642 -2.876 3.582 1.00 96.19 105 ASP A C 1
ATOM 844 O O . ASP A 1 105 ? -5.880 -2.874 3.568 1.00 96.19 105 ASP A O 1
ATOM 848 N N . ARG A 1 106 ? -3.942 -3.881 3.047 1.00 94.50 106 ARG A N 1
ATOM 849 C CA . ARG A 1 106 ? -4.548 -5.089 2.467 1.00 94.50 106 ARG A CA 1
ATOM 850 C C . ARG A 1 106 ? -4.658 -6.246 3.452 1.00 94.50 106 ARG A C 1
ATOM 852 O O . ARG A 1 106 ? -5.464 -7.142 3.181 1.00 94.50 106 ARG A O 1
ATOM 859 N N . PHE A 1 107 ? -3.844 -6.244 4.501 1.00 89.88 107 PHE A N 1
ATOM 860 C CA . PHE A 1 107 ? -3.849 -7.250 5.555 1.00 89.88 107 PHE A CA 1
ATOM 861 C C . PHE A 1 107 ? -4.925 -6.925 6.601 1.00 89.88 107 PHE A C 1
ATOM 863 O O . PHE A 1 107 ? -5.673 -7.858 6.971 1.00 89.88 107 PHE A O 1
#

Foldseek 3Di:
DDDDDDDDDDDPDDPDDDDDPPDDPPPPPPPPPPPPPPPDPVCPVVVVVVVVVVCVVLDFDPCVQVVDPPDHPVNVVVVLVVVVVVCVVVVHDPVVSVVVNSVVRRD

InterPro domains:
  IPR006671 Cyclin, N-terminal [PF00134] (46-107)
  IPR036915 Cyclin-like superfamily [SSF47954] (37-107)
  IPR039361 Cyclin [PTHR10177] (39-107)
  IPR048258 Cyclins, cyclin-box [PS00292] (76-107)

Radius of gyration: 35.43 Å; chains: 1; bounding box: 77×34×100 Å

Sequence (107 aa):
SMGTRKPLTPIDNPMDLSSGSLSIMDMSIEAEQKINVNHVPDYIEDIYKYLREMEVKCKPKVGYMKKQPDITNNMRAILVDWLVEVGEEYKLQNETLHLAVNYIDRF